Protein AF-A0A1B9YP51-F1 (afdb_monomer)

Mean predicted aligned error: 7.95 Å

pLDDT: mean 86.07, std 15.78, range [37.84, 97.38]

Radius of gyration: 20.14 Å; Cα contacts (8 Å, |Δi|>4): 32; chains: 1; bounding box: 51×13×58 Å

Nearest PDB structures (foldseek):
  4b6x-assembly2_B  TM=9.103E-01  e=3.788E+00  Pseudomonas syringae pv. pisi
  3nym-assembly1_B  TM=6.883E-01  e=2.363E+00  Neisseria meningitidis serogroup B

Sequence (68 aa):
MLAQRVEHYEMSAYTTAKNLAQQLRHSAVVALLSKSLAEEENSDQLLNQVAISLMSVAKMPAAVEQAE

Structure (mmCIF, N/CA/C/O backbone):
data_AF-A0A1B9YP51-F1
#
_entry.id   AF-A0A1B9YP51-F1
#
loop_
_atom_site.group_PDB
_atom_site.id
_atom_site.type_symbol
_atom_site.label_atom_id
_atom_site.label_alt_id
_atom_site.label_comp_id
_atom_site.label_asym_id
_atom_site.label_entity_id
_atom_site.label_seq_id
_atom_site.pdbx_PDB_ins_code
_atom_site.Cartn_x
_atom_site.Cartn_y
_atom_site.Cartn_z
_atom_site.occupancy
_atom_site.B_iso_or_equiv
_atom_site.auth_seq_id
_atom_site.auth_comp_id
_atom_site.auth_asym_id
_atom_site.auth_atom_id
_atom_site.pdbx_PDB_model_num
ATOM 1 N N . MET A 1 1 ? 6.720 4.282 -15.166 1.00 66.31 1 MET A N 1
ATOM 2 C CA . MET A 1 1 ? 6.259 5.662 -14.885 1.00 66.31 1 MET A CA 1
ATOM 3 C C . MET A 1 1 ? 4.745 5.773 -14.688 1.00 66.31 1 MET A C 1
ATOM 5 O O . MET A 1 1 ? 4.360 6.295 -13.657 1.00 66.31 1 MET A O 1
ATOM 9 N N . LEU A 1 2 ? 3.874 5.309 -15.604 1.00 81.19 2 LEU A N 1
ATOM 10 C CA . LEU A 1 2 ? 2.409 5.361 -15.383 1.00 81.19 2 LEU A CA 1
ATOM 11 C C . LEU A 1 2 ? 1.961 4.535 -14.166 1.00 81.19 2 LEU A C 1
ATOM 13 O O . LEU A 1 2 ? 1.221 5.056 -13.344 1.00 81.19 2 LEU A O 1
ATOM 17 N N . ALA A 1 3 ? 2.479 3.311 -14.015 1.00 83.19 3 ALA A N 1
ATOM 18 C CA . ALA A 1 3 ? 2.177 2.449 -12.869 1.00 83.19 3 ALA A CA 1
ATOM 19 C C . ALA A 1 3 ? 2.552 3.103 -11.523 1.00 83.19 3 ALA A C 1
ATOM 21 O O . ALA A 1 3 ? 1.689 3.268 -10.680 1.00 83.19 3 ALA A O 1
ATOM 22 N N . GLN A 1 4 ? 3.773 3.635 -11.377 1.00 85.12 4 GLN A N 1
ATOM 23 C CA . GLN A 1 4 ? 4.212 4.333 -10.149 1.00 85.12 4 GLN A CA 1
ATOM 24 C C . GLN A 1 4 ? 3.321 5.526 -9.753 1.00 85.12 4 GLN A C 1
ATOM 26 O O . GLN A 1 4 ? 3.172 5.841 -8.578 1.00 85.12 4 GLN A O 1
ATOM 31 N N . ARG A 1 5 ? 2.704 6.215 -10.724 1.00 92.31 5 ARG A N 1
ATOM 32 C CA . ARG A 1 5 ? 1.751 7.296 -10.417 1.00 92.31 5 ARG A CA 1
ATOM 33 C C . ARG A 1 5 ? 0.457 6.767 -9.803 1.00 92.31 5 ARG A C 1
ATOM 35 O O . ARG A 1 5 ? -0.119 7.456 -8.967 1.00 92.31 5 ARG A O 1
ATOM 42 N N . VAL A 1 6 ? 0.005 5.593 -10.242 1.00 92.44 6 VAL A N 1
ATOM 43 C CA . VAL A 1 6 ? -1.170 4.917 -9.682 1.00 92.44 6 VAL A CA 1
ATOM 44 C C . VAL A 1 6 ? -0.859 4.461 -8.257 1.00 92.44 6 VAL A C 1
ATOM 46 O O . VAL A 1 6 ? -1.589 4.852 -7.354 1.00 92.44 6 VAL A O 1
ATOM 49 N N . GLU A 1 7 ? 0.295 3.824 -8.036 1.00 91.00 7 GLU A N 1
ATOM 50 C CA . GLU A 1 7 ? 0.754 3.414 -6.696 1.00 91.00 7 GLU A CA 1
ATOM 51 C C . GLU A 1 7 ? 0.776 4.593 -5.710 1.00 91.00 7 GLU A C 1
ATOM 53 O O . GLU A 1 7 ? 0.224 4.533 -4.616 1.00 91.00 7 GLU A O 1
ATOM 58 N N . HIS A 1 8 ? 1.349 5.734 -6.109 1.00 92.44 8 HIS A N 1
ATOM 59 C CA . HIS A 1 8 ? 1.378 6.932 -5.264 1.00 92.44 8 HIS A CA 1
ATOM 60 C C . HIS A 1 8 ? -0.013 7.491 -4.937 1.00 92.44 8 HIS A C 1
ATOM 62 O O . HIS A 1 8 ? -0.227 8.036 -3.845 1.00 92.44 8 HIS A O 1
ATOM 68 N N . TYR A 1 9 ? -0.956 7.389 -5.874 1.00 94.88 9 TYR A N 1
ATOM 69 C CA . TYR A 1 9 ? -2.338 7.792 -5.642 1.00 94.88 9 TYR A CA 1
ATOM 70 C C . TYR A 1 9 ? -3.013 6.864 -4.626 1.00 94.88 9 TYR A C 1
ATOM 72 O O . TYR A 1 9 ? -3.637 7.344 -3.675 1.00 94.88 9 TYR A O 1
ATOM 80 N N . GLU A 1 10 ? -2.820 5.555 -4.773 1.00 93.06 10 GLU A N 1
ATOM 81 C CA . GLU A 1 10 ? -3.361 4.544 -3.865 1.00 93.06 10 GLU A CA 1
ATOM 82 C C . GLU A 1 10 ? -2.746 4.661 -2.467 1.00 93.06 10 GLU A C 1
ATOM 84 O O . GLU A 1 10 ? -3.486 4.768 -1.489 1.00 93.06 10 GLU A O 1
ATOM 89 N N . MET A 1 11 ? -1.423 4.806 -2.347 1.00 93.94 11 MET A N 1
ATOM 90 C CA . MET A 1 11 ? -0.744 5.056 -1.067 1.00 93.94 11 MET A CA 1
ATOM 91 C C . MET A 1 11 ? -1.288 6.299 -0.347 1.00 93.94 11 MET A C 1
ATOM 93 O O . MET A 1 11 ? -1.501 6.284 0.872 1.00 93.94 11 MET A O 1
ATOM 97 N N . SER A 1 12 ? -1.559 7.377 -1.091 1.00 96.06 12 SER A N 1
ATOM 98 C CA . SER A 1 12 ? -2.145 8.600 -0.530 1.00 96.06 12 SER A CA 1
ATOM 99 C C . SER A 1 12 ? -3.565 8.347 -0.009 1.00 96.06 12 SER A C 1
ATOM 101 O O . SER A 1 12 ? -3.889 8.730 1.117 1.00 96.06 12 SER A O 1
ATOM 103 N N . ALA A 1 13 ? -4.395 7.646 -0.787 1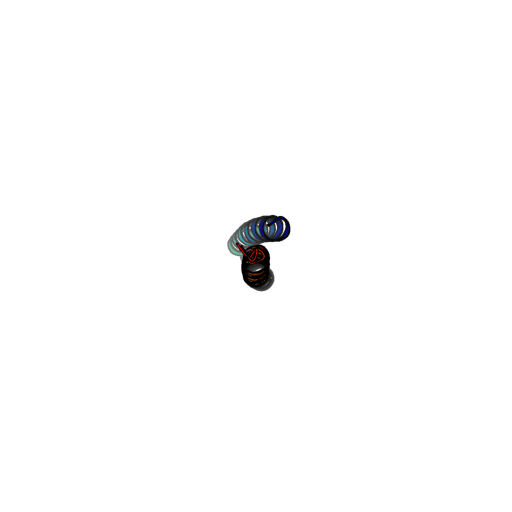.00 95.12 13 ALA A N 1
ATOM 104 C CA . ALA A 1 13 ? -5.759 7.298 -0.400 1.00 95.12 13 ALA A CA 1
ATOM 105 C C . ALA A 1 13 ? -5.797 6.374 0.830 1.00 95.12 13 ALA A C 1
ATOM 107 O O . ALA A 1 13 ? -6.518 6.657 1.794 1.00 95.12 13 ALA A O 1
ATOM 108 N N . TYR A 1 14 ? -4.979 5.317 0.846 1.00 96.19 14 TYR A N 1
ATOM 109 C CA . TYR A 1 14 ? -4.860 4.388 1.972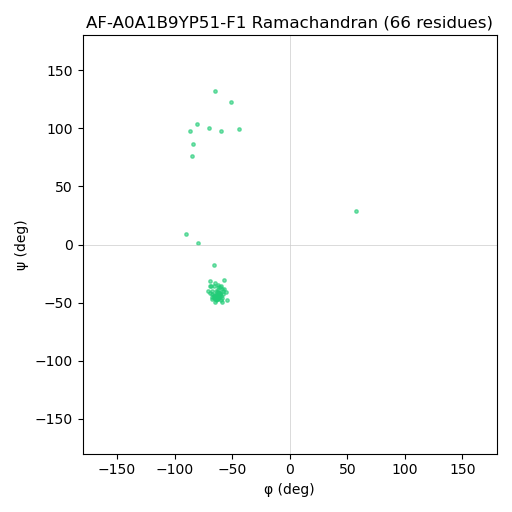 1.00 96.19 14 TYR A CA 1
ATOM 110 C C . TYR A 1 14 ? -4.364 5.084 3.237 1.00 96.19 14 TYR A C 1
ATOM 112 O O . TYR A 1 14 ? -4.885 4.829 4.324 1.00 96.19 14 TYR A O 1
ATOM 120 N N . THR A 1 15 ? -3.419 6.016 3.112 1.00 96.19 15 THR A N 1
ATOM 121 C CA . THR A 1 15 ? -2.939 6.817 4.244 1.00 96.19 15 THR A CA 1
ATOM 122 C C . THR A 1 15 ? -4.062 7.665 4.841 1.00 96.19 15 THR A C 1
ATOM 124 O O . THR A 1 15 ? -4.268 7.644 6.058 1.00 96.19 15 THR A O 1
ATOM 127 N N . THR A 1 16 ? -4.837 8.365 4.009 1.00 96.94 16 THR A N 1
ATOM 128 C CA . THR A 1 16 ? -5.988 9.154 4.472 1.00 96.94 16 THR A CA 1
ATOM 129 C C . THR A 1 16 ? -7.056 8.273 5.122 1.00 96.94 16 THR A C 1
ATOM 131 O O . THR A 1 16 ? -7.519 8.584 6.222 1.00 96.94 16 THR A O 1
ATOM 134 N N . ALA A 1 17 ? -7.413 7.149 4.495 1.00 95.44 17 ALA A N 1
ATOM 135 C CA . ALA A 1 17 ? -8.401 6.212 5.028 1.00 95.44 17 ALA A CA 1
ATOM 136 C C . ALA A 1 17 ? -7.956 5.603 6.367 1.00 95.44 17 ALA A C 1
ATOM 138 O O . ALA A 1 17 ? -8.752 5.506 7.303 1.00 95.44 17 ALA A O 1
ATOM 139 N N . LYS A 1 18 ? -6.671 5.247 6.494 1.00 96.12 18 LYS A N 1
ATOM 140 C CA . LYS A 1 18 ? -6.087 4.710 7.728 1.00 96.12 18 LYS A CA 1
ATOM 141 C C . LYS A 1 18 ? -6.160 5.731 8.857 1.00 96.12 18 LYS A C 1
ATOM 143 O O . LYS A 1 18 ? -6.592 5.388 9.956 1.00 96.12 18 LYS A O 1
ATOM 148 N N . ASN A 1 19 ? -5.791 6.982 8.581 1.00 96.19 19 ASN A N 1
ATOM 149 C CA . ASN A 1 19 ? -5.848 8.063 9.565 1.00 96.19 19 ASN A CA 1
ATOM 150 C C . ASN A 1 19 ? -7.285 8.301 10.053 1.00 96.19 19 ASN A C 1
ATOM 152 O O . ASN A 1 19 ? -7.509 8.438 11.256 1.00 96.19 19 ASN A O 1
ATOM 156 N N . LEU A 1 20 ? -8.266 8.273 9.146 1.00 97.06 20 LEU A N 1
ATOM 157 C CA . LEU A 1 20 ? -9.680 8.378 9.507 1.00 97.06 20 LEU A CA 1
ATOM 158 C C . LEU A 1 20 ? -10.139 7.187 10.365 1.00 97.06 20 LEU A C 1
ATOM 160 O O . LEU A 1 20 ? -10.748 7.377 11.417 1.00 97.06 20 LEU A O 1
ATOM 164 N N . ALA A 1 21 ? -9.802 5.956 9.971 1.00 95.50 21 ALA A N 1
ATOM 165 C CA . ALA A 1 21 ? -10.125 4.755 10.744 1.00 95.50 21 ALA A CA 1
ATOM 166 C C . ALA A 1 21 ? -9.497 4.780 12.150 1.00 95.50 21 ALA A C 1
ATOM 168 O O . ALA A 1 21 ? -10.118 4.340 13.121 1.00 95.50 21 ALA A O 1
ATOM 169 N N . GLN A 1 22 ? -8.293 5.344 12.277 1.00 95.56 22 GLN A N 1
ATOM 170 C CA . GLN A 1 22 ? -7.610 5.530 13.553 1.00 95.56 22 GLN A CA 1
ATOM 171 C C . GLN A 1 22 ? -8.331 6.552 14.441 1.00 95.56 22 GLN A C 1
ATOM 173 O O . GLN A 1 22 ? -8.520 6.291 15.630 1.00 95.56 22 GLN A O 1
ATOM 178 N N . GLN A 1 23 ? -8.799 7.671 13.876 1.00 97.06 23 GLN A N 1
ATOM 179 C CA . GLN A 1 23 ? -9.615 8.653 14.602 1.00 97.06 23 GLN A CA 1
ATOM 180 C C . GLN A 1 23 ? -10.945 8.060 15.087 1.00 97.06 23 GLN A C 1
ATOM 182 O O . GLN A 1 23 ? -11.375 8.341 16.204 1.00 97.06 23 GLN A O 1
ATOM 187 N N . LEU A 1 24 ? -11.553 7.179 14.290 1.00 96.81 24 LEU A N 1
ATOM 188 C CA . LEU A 1 24 ? -12.785 6.459 14.630 1.00 96.81 24 LEU A CA 1
ATOM 189 C C . LEU A 1 24 ? -12.560 5.243 15.551 1.00 96.81 24 LEU A C 1
ATOM 191 O O . LEU A 1 24 ? -13.511 4.548 15.898 1.00 96.81 24 LEU A O 1
ATOM 195 N N . ARG A 1 25 ? -11.313 4.976 15.968 1.00 95.88 25 ARG A N 1
ATOM 196 C CA . ARG A 1 25 ? -10.907 3.826 16.801 1.00 95.88 25 ARG A CA 1
ATOM 197 C C . ARG A 1 25 ? -11.263 2.451 16.211 1.00 95.88 25 ARG A C 1
ATOM 199 O O . ARG A 1 25 ? -11.401 1.474 16.947 1.00 95.88 25 ARG A O 1
ATOM 206 N N . HIS A 1 26 ? -11.331 2.335 14.886 1.00 96.06 26 HIS A N 1
ATOM 207 C CA . HIS A 1 26 ? -11.526 1.061 14.189 1.00 96.06 26 HIS A CA 1
ATOM 208 C C . HIS A 1 26 ? -10.190 0.335 13.970 1.00 96.06 26 HIS A C 1
ATOM 210 O O . HIS A 1 26 ? -9.653 0.296 12.863 1.00 96.06 26 HIS A O 1
ATOM 216 N N . SER A 1 27 ? -9.649 -0.271 15.030 1.00 93.81 27 SER A N 1
ATOM 217 C CA . SER A 1 27 ? -8.330 -0.930 15.024 1.00 93.81 27 SER A CA 1
ATOM 218 C C . SER A 1 27 ? -8.182 -2.040 13.973 1.00 93.81 27 SER A C 1
ATOM 220 O O . SER A 1 27 ? -7.137 -2.135 13.333 1.00 93.81 27 SER A O 1
ATOM 222 N N . ALA A 1 28 ? -9.227 -2.839 13.741 1.00 95.88 28 ALA A N 1
ATOM 223 C CA . ALA A 1 28 ? -9.216 -3.882 12.711 1.00 95.88 28 ALA A CA 1
ATOM 224 C C . ALA A 1 28 ? -9.080 -3.300 11.293 1.00 95.88 28 ALA A C 1
ATOM 226 O O . ALA A 1 28 ? -8.329 -3.822 10.472 1.00 95.88 28 ALA A O 1
ATOM 227 N N . VAL A 1 29 ? -9.758 -2.180 11.021 1.00 95.44 29 VAL A N 1
ATOM 228 C CA . VAL A 1 29 ? -9.690 -1.488 9.725 1.00 95.44 29 VAL A CA 1
ATOM 229 C C . VAL A 1 29 ? -8.315 -0.850 9.536 1.00 95.44 29 VAL A C 1
ATOM 231 O O . VAL A 1 29 ? -7.730 -0.977 8.467 1.00 95.44 29 VAL A O 1
ATOM 234 N N . VAL A 1 30 ? -7.749 -0.239 10.582 1.00 96.62 30 VAL A N 1
ATOM 235 C CA . VAL A 1 30 ? -6.373 0.289 10.553 1.00 96.62 30 VAL A CA 1
ATOM 236 C C . VAL A 1 30 ? -5.360 -0.808 10.218 1.00 96.62 30 VAL A C 1
ATOM 238 O O . VAL A 1 30 ? -4.465 -0.572 9.409 1.00 96.62 30 VAL A O 1
ATOM 241 N N . ALA A 1 31 ? -5.500 -2.003 10.802 1.00 96.19 31 ALA A N 1
ATOM 242 C CA . ALA A 1 31 ? -4.605 -3.126 10.528 1.00 96.19 31 ALA A CA 1
ATOM 243 C C . ALA A 1 31 ? -4.697 -3.591 9.065 1.00 96.19 31 ALA A C 1
ATOM 245 O O . ALA A 1 31 ? -3.668 -3.787 8.422 1.00 96.19 31 ALA A O 1
ATOM 246 N N . LEU A 1 32 ? -5.914 -3.701 8.523 1.00 97.38 32 LEU A N 1
ATOM 247 C CA . LEU A 1 32 ? -6.131 -4.068 7.121 1.00 97.38 32 LEU A CA 1
ATOM 248 C C . LEU A 1 32 ? -5.569 -3.011 6.163 1.00 97.38 32 LEU A C 1
ATOM 250 O O . LEU A 1 32 ? -4.806 -3.352 5.268 1.00 97.38 32 LEU A O 1
ATOM 254 N N . LEU A 1 33 ? -5.867 -1.729 6.394 1.00 96.19 33 LEU A N 1
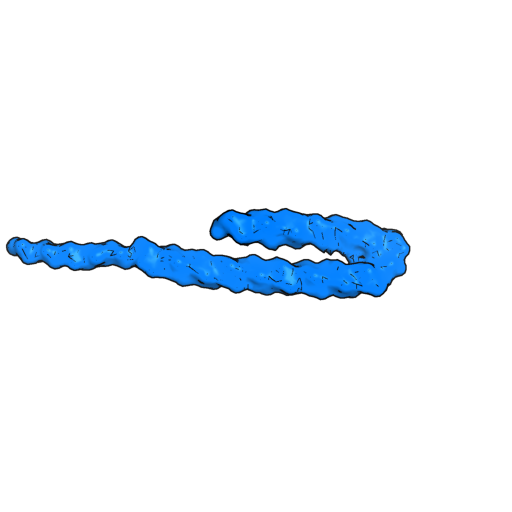ATOM 255 C CA . LEU A 1 33 ? -5.359 -0.631 5.564 1.00 96.19 33 LEU A CA 1
ATOM 256 C C . LEU A 1 33 ? -3.834 -0.498 5.648 1.00 96.19 33 LEU A C 1
ATOM 258 O O . LEU A 1 33 ? -3.200 -0.141 4.664 1.00 96.19 33 LEU A O 1
ATOM 262 N N . SER A 1 34 ? -3.231 -0.802 6.802 1.00 95.19 34 SER A N 1
ATOM 263 C CA . SER A 1 34 ? -1.769 -0.825 6.938 1.00 95.19 34 SER A CA 1
ATOM 264 C C . SER A 1 34 ? -1.143 -1.976 6.156 1.00 95.19 34 SER A C 1
ATOM 266 O O . SER A 1 34 ? -0.063 -1.802 5.602 1.00 95.19 34 SER A O 1
ATOM 268 N N . LYS A 1 35 ? -1.815 -3.133 6.089 1.00 97.25 35 LYS A N 1
ATOM 269 C CA . LYS A 1 35 ? -1.361 -4.257 5.268 1.00 97.25 35 LYS A CA 1
ATOM 270 C C . LYS A 1 35 ? -1.398 -3.895 3.782 1.00 97.25 35 LYS A C 1
ATOM 272 O O . LYS A 1 35 ? -0.385 -4.067 3.120 1.00 97.25 35 LYS A O 1
ATOM 277 N N . SER A 1 36 ? -2.514 -3.347 3.296 1.00 95.50 36 SER A N 1
ATOM 278 C CA . SER A 1 36 ? -2.625 -2.901 1.900 1.00 95.50 36 SER A CA 1
ATOM 279 C C . SER A 1 36 ? -1.601 -1.816 1.567 1.00 95.50 36 SER A C 1
ATOM 281 O O . SER A 1 36 ? -0.920 -1.917 0.561 1.00 95.50 36 SER A O 1
ATOM 283 N N . LEU A 1 37 ? -1.394 -0.835 2.453 1.00 94.62 37 LEU A N 1
ATOM 284 C CA . LEU A 1 37 ? -0.374 0.199 2.247 1.00 94.62 37 LEU A CA 1
ATOM 285 C C . LEU A 1 37 ? 1.038 -0.393 2.085 1.00 94.62 37 LEU A C 1
ATOM 287 O O . LEU A 1 37 ? 1.790 0.062 1.233 1.00 94.62 37 LEU A O 1
ATOM 291 N N . ALA A 1 38 ? 1.385 -1.417 2.870 1.00 95.81 38 ALA A N 1
ATOM 292 C CA . ALA A 1 38 ? 2.671 -2.101 2.745 1.00 95.81 38 ALA A CA 1
ATOM 293 C C . ALA A 1 38 ? 2.791 -2.920 1.444 1.00 95.81 38 ALA A C 1
ATOM 295 O O . ALA A 1 38 ? 3.891 -3.067 0.912 1.00 95.81 38 ALA A O 1
ATOM 296 N N . GLU A 1 39 ? 1.678 -3.460 0.936 1.00 95.31 39 GLU A N 1
ATOM 297 C CA . GLU A 1 39 ? 1.631 -4.135 -0.366 1.00 95.31 39 GLU A CA 1
ATOM 298 C C . GLU A 1 39 ? 1.917 -3.132 -1.501 1.00 95.31 39 GLU A C 1
ATOM 300 O O . GLU A 1 39 ? 2.797 -3.411 -2.317 1.00 95.31 39 GLU A O 1
ATOM 305 N N . GLU A 1 40 ? 1.302 -1.942 -1.483 1.00 94.50 40 GLU A N 1
ATOM 306 C CA . GLU A 1 40 ? 1.558 -0.895 -2.494 1.00 94.50 40 GLU A CA 1
ATOM 307 C C . GLU A 1 40 ? 2.980 -0.315 -2.407 1.00 94.50 40 GLU A C 1
ATOM 309 O O . GLU A 1 40 ? 3.649 -0.119 -3.421 1.00 94.50 40 GLU A O 1
ATOM 314 N N . GLU A 1 41 ? 3.516 -0.100 -1.198 1.00 94.19 41 GLU A N 1
ATOM 315 C CA . GLU A 1 41 ? 4.911 0.342 -1.025 1.00 94.19 41 GLU A CA 1
ATOM 316 C C . GLU A 1 41 ? 5.907 -0.660 -1.638 1.00 94.19 41 GLU A C 1
ATOM 318 O O . GLU A 1 41 ? 6.904 -0.269 -2.251 1.00 94.19 41 GLU A O 1
ATOM 323 N N . ASN A 1 42 ? 5.640 -1.962 -1.506 1.00 95.62 42 ASN A N 1
ATOM 324 C CA . ASN A 1 42 ? 6.455 -2.999 -2.131 1.00 95.62 42 ASN A CA 1
ATOM 325 C C . ASN A 1 42 ? 6.275 -3.029 -3.660 1.00 95.62 42 ASN A C 1
ATOM 327 O O . ASN A 1 42 ? 7.257 -3.182 -4.391 1.00 95.62 42 ASN A O 1
ATOM 331 N N . SER A 1 43 ? 5.050 -2.846 -4.159 1.00 93.31 43 SER A N 1
ATOM 332 C CA . SER A 1 43 ? 4.770 -2.726 -5.596 1.00 93.31 43 SER A CA 1
ATOM 333 C C . SER A 1 43 ? 5.532 -1.557 -6.226 1.00 93.31 43 SER A C 1
ATOM 335 O O . SER A 1 43 ? 6.205 -1.749 -7.245 1.00 93.31 43 SER A O 1
ATOM 337 N N . ASP A 1 44 ? 5.537 -0.378 -5.597 1.00 93.75 44 ASP A N 1
ATOM 338 C CA . ASP A 1 44 ? 6.306 0.779 -6.074 1.00 93.75 44 ASP A CA 1
ATOM 339 C C . ASP A 1 44 ? 7.819 0.492 -6.116 1.00 93.75 44 ASP A C 1
ATOM 341 O O . ASP A 1 44 ? 8.490 0.788 -7.113 1.00 93.75 44 ASP A O 1
ATOM 345 N N . GLN A 1 45 ? 8.360 -0.176 -5.090 1.00 93.75 45 GLN A N 1
ATOM 346 C CA . GLN A 1 45 ? 9.771 -0.581 -5.061 1.00 93.75 45 GLN A CA 1
ATOM 347 C C . GLN A 1 45 ? 10.129 -1.535 -6.206 1.00 93.75 45 GLN A C 1
ATOM 349 O O . GLN A 1 45 ? 11.178 -1.374 -6.841 1.00 93.75 45 GLN A O 1
ATOM 354 N N . LEU A 1 46 ? 9.276 -2.519 -6.494 1.00 93.62 46 LEU A N 1
ATOM 35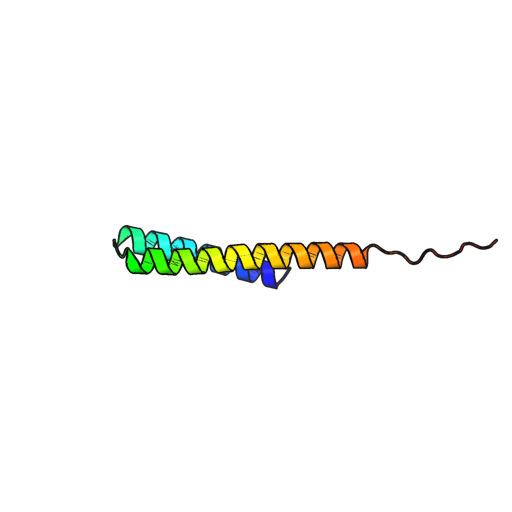5 C CA . LEU A 1 46 ? 9.470 -3.447 -7.609 1.00 93.62 46 LEU A CA 1
ATOM 356 C C . LEU A 1 46 ? 9.377 -2.722 -8.956 1.00 93.62 46 LEU A C 1
ATOM 358 O O . LEU A 1 46 ? 10.227 -2.920 -9.828 1.00 93.62 46 LEU A O 1
ATOM 362 N N . LEU A 1 47 ? 8.402 -1.825 -9.116 1.00 92.50 47 LEU A N 1
ATOM 363 C CA . LEU A 1 47 ? 8.268 -0.997 -10.314 1.00 92.50 47 LEU A CA 1
ATOM 364 C C . LEU A 1 47 ? 9.491 -0.104 -10.528 1.00 92.50 47 LEU A C 1
ATOM 366 O O . LEU A 1 47 ? 9.921 0.072 -11.671 1.00 92.50 47 LEU A O 1
ATOM 370 N N . ASN A 1 48 ? 10.086 0.418 -9.455 1.00 91.00 48 ASN A N 1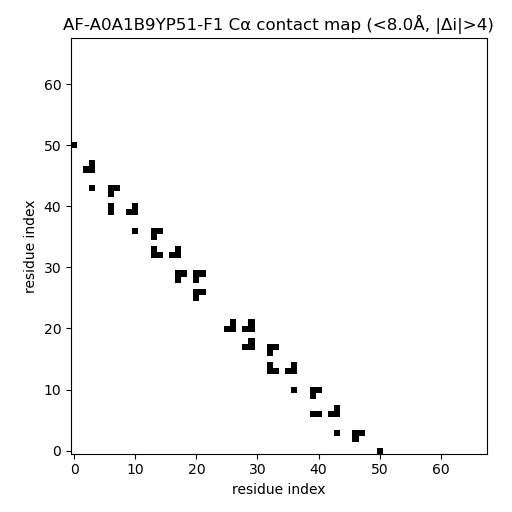
ATOM 371 C CA . ASN A 1 48 ? 11.314 1.197 -9.534 1.00 91.00 48 ASN A CA 1
ATOM 372 C C . ASN A 1 48 ? 12.501 0.341 -10.005 1.00 91.00 48 ASN A C 1
ATOM 374 O O . ASN A 1 48 ? 13.239 0.751 -10.901 1.00 91.00 48 ASN A O 1
ATOM 378 N N . GLN A 1 49 ? 12.657 -0.878 -9.481 1.00 91.25 49 GLN A N 1
ATOM 379 C CA . GLN A 1 49 ? 13.699 -1.810 -9.936 1.00 91.25 49 GLN A CA 1
ATOM 380 C C . GLN A 1 49 ? 13.555 -2.146 -11.426 1.00 91.25 49 GLN A C 1
ATOM 382 O O . GLN A 1 49 ? 14.536 -2.103 -12.175 1.00 91.25 49 GLN A O 1
ATOM 387 N N . VAL A 1 50 ? 12.327 -2.410 -11.881 1.00 89.94 50 VAL A N 1
ATOM 388 C CA . VAL A 1 50 ? 12.035 -2.646 -13.302 1.00 89.94 50 VAL A CA 1
ATOM 389 C C . VAL A 1 50 ? 12.348 -1.400 -14.131 1.00 89.94 50 VAL A C 1
ATOM 391 O O . VAL A 1 50 ? 12.984 -1.506 -15.178 1.00 89.94 50 VAL A O 1
ATOM 394 N N . ALA A 1 51 ? 11.968 -0.209 -13.665 1.00 88.44 51 ALA A N 1
ATOM 395 C CA . ALA A 1 51 ? 12.255 1.040 -14.363 1.00 88.44 51 ALA A CA 1
ATOM 396 C C . ALA A 1 51 ? 13.765 1.291 -14.511 1.00 88.44 51 ALA A C 1
ATOM 398 O O . ALA A 1 51 ? 14.21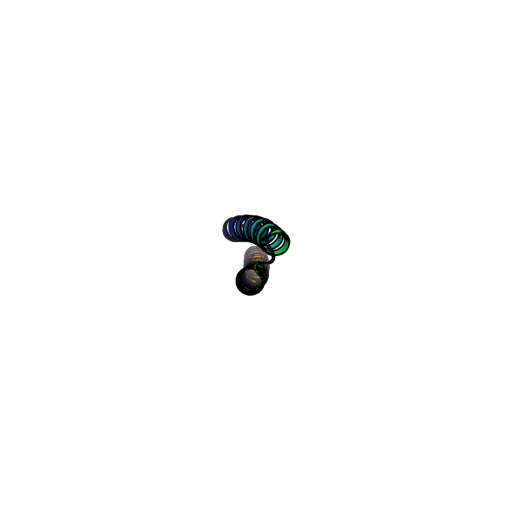2 1.663 -15.597 1.00 88.44 51 ALA A O 1
ATOM 399 N N . ILE A 1 52 ? 14.556 1.048 -13.460 1.00 88.19 52 ILE A N 1
ATOM 400 C CA . ILE A 1 52 ? 16.024 1.147 -13.496 1.00 88.19 52 ILE A CA 1
ATOM 401 C C . ILE A 1 52 ? 16.605 0.152 -14.506 1.00 88.19 52 ILE A C 1
ATOM 403 O O . ILE A 1 52 ? 17.451 0.527 -15.318 1.00 88.19 52 ILE A O 1
ATOM 407 N N . SER A 1 53 ? 16.131 -1.098 -14.497 1.00 87.38 53 SER A N 1
ATOM 408 C CA . SER A 1 53 ? 16.561 -2.125 -15.452 1.00 87.38 53 SER A CA 1
ATOM 409 C C . SER A 1 53 ? 16.272 -1.709 -16.899 1.00 87.38 53 SER A C 1
ATOM 411 O O . SER A 1 53 ? 17.174 -1.717 -17.735 1.00 87.38 53 SER A O 1
ATOM 413 N N . LEU A 1 54 ? 15.053 -1.238 -17.180 1.00 85.75 54 LEU A N 1
ATOM 414 C CA . LEU A 1 54 ? 14.660 -0.749 -18.504 1.00 85.75 54 LEU A CA 1
ATOM 415 C C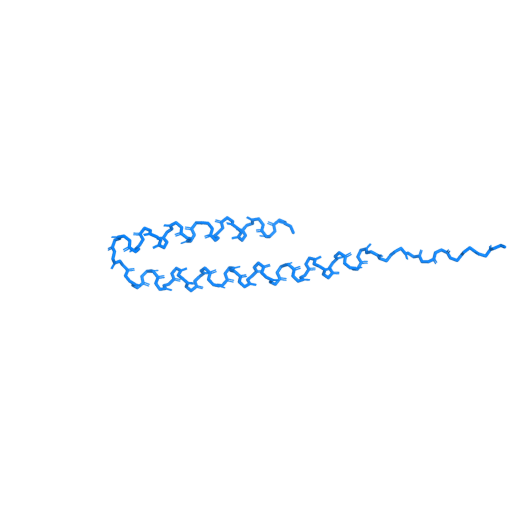 . LEU A 1 54 ? 15.503 0.450 -18.956 1.00 85.75 54 LEU A C 1
ATOM 417 O O . LEU A 1 54 ? 15.928 0.503 -20.108 1.00 85.75 54 LEU A O 1
ATOM 421 N N . MET A 1 55 ? 15.783 1.395 -18.054 1.00 83.19 55 MET A N 1
ATOM 422 C CA . MET A 1 55 ? 16.652 2.539 -18.348 1.00 83.19 55 MET A CA 1
ATOM 423 C C . MET A 1 55 ? 18.100 2.115 -18.619 1.00 83.19 55 MET A C 1
ATOM 425 O O . MET A 1 55 ? 18.746 2.705 -19.481 1.00 83.19 55 MET A O 1
ATOM 429 N N . SER A 1 56 ? 18.602 1.090 -17.926 1.00 80.81 56 SER A N 1
ATOM 430 C CA . SER A 1 56 ? 19.928 0.515 -18.176 1.00 80.81 56 SER A CA 1
ATOM 431 C C . SER A 1 56 ? 20.011 -0.129 -19.565 1.00 80.81 56 SER A C 1
ATOM 433 O O . SER A 1 56 ? 20.937 0.159 -20.321 1.00 80.81 56 SER A O 1
ATOM 435 N N . VAL A 1 57 ? 18.996 -0.916 -19.951 1.00 75.56 57 VAL A N 1
ATOM 436 C CA . VAL A 1 57 ? 18.900 -1.543 -21.284 1.00 75.56 57 VAL A CA 1
ATOM 437 C C . VAL A 1 57 ? 18.806 -0.494 -22.396 1.00 75.56 57 VAL A C 1
ATOM 439 O O . VAL A 1 57 ? 19.471 -0.617 -23.421 1.00 75.56 57 VAL A O 1
ATOM 442 N N . ALA A 1 58 ? 18.040 0.578 -22.186 1.00 72.50 58 ALA A N 1
ATOM 443 C CA . ALA A 1 58 ? 17.922 1.672 -23.150 1.00 72.50 58 ALA A CA 1
ATOM 444 C C . ALA A 1 58 ? 19.234 2.461 -23.351 1.00 72.50 58 ALA A C 1
ATOM 446 O O . ALA A 1 58 ? 19.370 3.183 -24.337 1.00 72.50 58 ALA A O 1
ATOM 447 N N . LYS A 1 59 ? 20.205 2.340 -22.434 1.00 62.00 59 LYS A N 1
ATOM 448 C CA . LYS A 1 59 ? 21.465 3.096 -22.449 1.00 62.00 59 LYS A CA 1
ATOM 449 C C . LYS A 1 59 ? 22.599 2.412 -23.223 1.00 62.00 59 LYS A C 1
ATOM 451 O O . LYS A 1 59 ? 23.723 2.897 -23.148 1.00 62.00 59 LYS A O 1
ATOM 456 N N . MET A 1 60 ? 22.346 1.329 -23.962 1.00 52.22 60 MET A N 1
ATOM 457 C CA . MET A 1 60 ? 23.318 0.779 -24.917 1.00 52.22 60 MET A CA 1
ATOM 458 C C . MET A 1 60 ? 23.180 1.480 -26.280 1.00 52.22 60 MET A C 1
ATOM 460 O O . MET A 1 60 ? 22.333 1.076 -27.078 1.00 52.22 60 MET A O 1
ATOM 464 N N . PRO A 1 61 ? 23.998 2.498 -26.613 1.00 54.50 61 PRO A N 1
ATOM 465 C CA . PRO A 1 61 ? 24.254 2.789 -28.012 1.00 54.50 61 PRO A CA 1
ATOM 466 C C . PRO A 1 61 ? 25.008 1.592 -28.600 1.00 54.50 61 PRO A C 1
ATOM 468 O O . PRO A 1 61 ? 25.976 1.106 -28.010 1.00 54.50 61 PRO A O 1
ATOM 471 N N . ALA A 1 62 ? 24.560 1.110 -29.759 1.00 55.12 62 ALA A N 1
ATOM 472 C CA . ALA A 1 62 ? 25.377 0.241 -30.589 1.00 55.12 62 ALA A CA 1
ATOM 473 C C . ALA A 1 62 ? 26.735 0.928 -30.774 1.00 55.12 62 ALA A C 1
ATOM 475 O O . ALA A 1 62 ? 26.787 2.078 -31.217 1.00 55.12 62 ALA A O 1
ATOM 476 N N . ALA A 1 63 ? 27.815 0.253 -30.383 1.00 53.22 63 ALA A N 1
ATOM 477 C CA . ALA A 1 63 ? 29.154 0.660 -30.762 1.00 53.22 63 ALA A CA 1
ATOM 478 C C . ALA A 1 63 ? 29.196 0.637 -32.293 1.00 53.22 63 ALA A C 1
ATOM 480 O O . ALA A 1 63 ? 29.302 -0.424 -32.903 1.00 53.22 63 ALA A O 1
ATOM 481 N N . VAL A 1 64 ? 29.010 1.802 -32.913 1.00 56.31 64 VAL A N 1
ATOM 482 C CA . VAL A 1 64 ? 29.290 1.974 -34.330 1.00 56.31 64 VAL A CA 1
ATOM 483 C C . VAL A 1 64 ? 30.804 1.921 -34.437 1.00 56.31 64 VAL A C 1
ATOM 485 O O . VAL A 1 64 ? 31.503 2.867 -34.080 1.00 56.31 64 VAL A O 1
ATOM 488 N N . GLU A 1 65 ? 31.272 0.750 -34.846 1.00 56.19 65 GLU A N 1
ATOM 489 C CA . GLU A 1 65 ? 32.580 0.488 -35.422 1.00 56.19 65 GLU A CA 1
ATOM 490 C C . GLU A 1 65 ? 32.873 1.594 -36.449 1.00 56.19 65 GLU A C 1
ATOM 492 O O . GLU A 1 65 ? 32.348 1.592 -37.561 1.00 56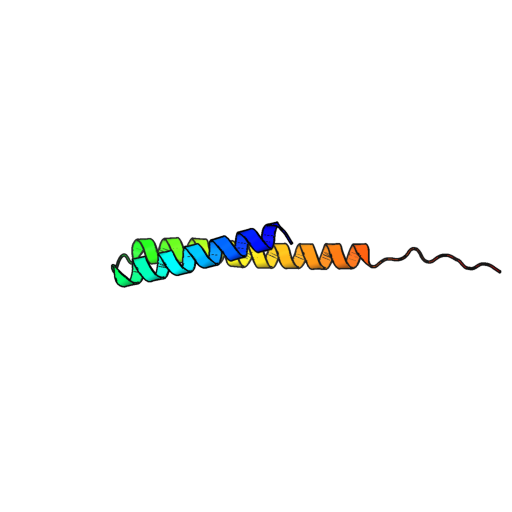.19 65 GLU A O 1
ATOM 497 N N . GLN A 1 66 ? 33.654 2.600 -36.056 1.00 41.56 66 GLN A N 1
ATOM 498 C CA . GLN A 1 66 ? 34.291 3.489 -37.020 1.00 41.56 66 GLN A CA 1
ATOM 499 C C . GLN A 1 66 ? 35.569 2.792 -37.474 1.00 41.56 66 GLN A C 1
ATOM 501 O O . GLN A 1 66 ? 36.632 2.949 -36.879 1.00 41.56 66 GLN A O 1
ATOM 506 N N . ALA A 1 67 ? 35.409 1.947 -38.489 1.00 45.41 67 ALA A N 1
ATOM 507 C CA . ALA A 1 67 ? 36.492 1.555 -39.367 1.00 45.41 67 ALA A CA 1
ATOM 508 C C . ALA A 1 67 ? 36.691 2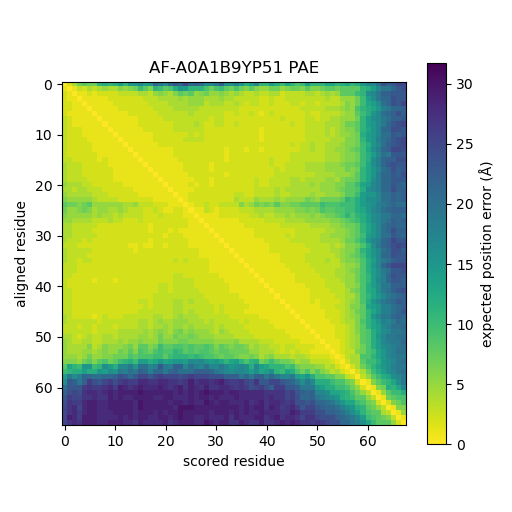.677 -40.394 1.00 45.41 67 ALA A C 1
ATOM 510 O O . ALA A 1 67 ? 35.890 2.799 -41.318 1.00 45.41 67 ALA A O 1
ATOM 511 N N . GLU A 1 68 ? 37.731 3.488 -40.206 1.00 37.84 68 GLU A N 1
ATOM 512 C CA . GLU A 1 68 ? 38.540 4.074 -41.287 1.00 37.84 68 GLU A CA 1
ATOM 513 C C . GLU A 1 68 ? 39.908 4.516 -40.754 1.00 37.84 68 GLU A C 1
ATOM 515 O O . GLU A 1 68 ? 39.951 5.170 -39.686 1.00 37.84 68 GLU A O 1
#

Solvent-accessible surface area (backbone atoms only — not comparable to full-atom values): 3874 Å² total; per-residue (Å²): 110,72,65,54,55,51,39,55,50,50,47,52,51,37,50,53,51,29,54,50,28,54,76,71,65,37,63,71,56,29,54,51,35,51,50,53,41,53,52,43,56,50,49,43,53,52,52,48,53,51,50,52,52,53,54,56,63,70,64,62,72,78,83,75,81,80,85,127

Secondary structure (DSSP, 8-state):
-HHHHHHHHHHHHHHHHHHHHHHTT-HHHHHHHHHHHHHHHHHHHHHHHHHHHHHHHHT---------

Foldseek 3Di:
DVLLVVLVVLLVVLVVQLVVCVVVVVVVSNVVSVVVSVVSVVVNVVVVVVVVVVVVVVPDDDPPPPDD